Protein AF-U9T234-F1 (afdb_monomer_lite)

pLDDT: mean 83.56, std 13.13, range [38.59, 96.62]

Sequence (124 aa):
MANTILNPRDPHNAHDGKQVSLVSLSLNGKYAVTYSEDDKSIEGWIVENSEPILDHEANVYKLPKEWTYIYEIKVNDSKIVCYSSYDNIEIFQMSTEHQQIELNPPPESLVEYKINFKKEGNLV

Radius of gyration: 14.75 Å; chains: 1; bounding box: 41×29×37 Å

Foldseek 3Di:
DDPPPLPFPDPCCVLPNADWPDKEAAPVRQKMWTAHQVSQWIFIWGQDPNDTGTPSFFDIDHDDPPFRDWPDWYAYPQQWIWTAGDPDIWIAHRGNDGGTDDDVVHDPDSPDRDWDADPVRHTD

Secondary structure (DSSP, 8-state):
-------PPPGGGGGGGPPP-EEEE-TTSSEEEEEETTTTEEEEEEEETTEEEE-TTSPPEEPPTT----SEEEE-TT-EEEEE-SS-EEEEESSSS-EE---SSPPS--S-----B-TTS-B-

Organism: Rhizophagus irregularis (strain DAOM 181602 / DAOM 197198 / MUCL 43194) (NCBI:txid747089)

Structure (mmCIF, N/CA/C/O backbone):
data_AF-U9T234-F1
#
_entry.id   AF-U9T234-F1
#
loop_
_atom_site.group_PDB
_atom_site.id
_atom_site.type_symbol
_atom_site.label_atom_id
_atom_site.label_alt_id
_atom_site.label_comp_id
_atom_site.label_asym_id
_atom_site.label_entity_id
_atom_site.label_seq_id
_atom_site.pdbx_PDB_ins_code
_atom_site.Cartn_x
_atom_site.Cartn_y
_atom_site.Cartn_z
_atom_site.occupancy
_atom_site.B_iso_or_equiv
_atom_site.auth_seq_id
_atom_site.auth_comp_id
_atom_site.auth_asym_id
_atom_site.auth_atom_id
_atom_site.pdbx_PDB_model_num
ATOM 1 N N . MET A 1 1 ? -25.528 13.459 -21.967 1.00 39.25 1 MET A N 1
ATOM 2 C CA . MET A 1 1 ? -24.579 13.260 -20.854 1.00 39.25 1 MET A CA 1
ATOM 3 C C . MET A 1 1 ? -23.822 11.985 -21.169 1.00 39.25 1 MET A C 1
ATOM 5 O O . MET A 1 1 ? -24.454 10.941 -21.246 1.00 39.25 1 MET A O 1
ATOM 9 N N . ALA A 1 2 ? -22.545 12.089 -21.534 1.00 38.59 2 ALA A N 1
ATOM 10 C CA . ALA A 1 2 ? -21.731 10.923 -21.860 1.00 38.59 2 ALA A CA 1
ATOM 11 C C . ALA A 1 2 ? -21.206 10.330 -20.549 1.00 38.59 2 ALA A C 1
ATOM 13 O O . ALA A 1 2 ? -20.451 10.992 -19.843 1.00 38.59 2 ALA A O 1
ATOM 14 N N . ASN A 1 3 ? -21.643 9.115 -20.216 1.00 44.41 3 ASN A N 1
ATOM 15 C CA . ASN A 1 3 ? -21.004 8.306 -19.186 1.00 44.41 3 ASN A CA 1
ATOM 16 C C . ASN A 1 3 ? -19.678 7.822 -19.767 1.00 44.41 3 ASN A C 1
ATOM 18 O O . ASN A 1 3 ? -19.646 6.860 -20.535 1.00 44.41 3 ASN A O 1
ATOM 22 N N . THR A 1 4 ? -18.595 8.524 -19.452 1.00 43.00 4 THR A N 1
ATOM 23 C CA . THR A 1 4 ? -17.247 8.035 -19.719 1.00 43.00 4 THR A CA 1
ATOM 24 C C . THR A 1 4 ? -17.007 6.871 -18.768 1.00 43.00 4 THR A C 1
ATOM 26 O O . THR A 1 4 ? -16.685 7.073 -17.602 1.00 43.00 4 THR A O 1
ATOM 29 N N . ILE A 1 5 ? -17.235 5.647 -19.241 1.00 49.09 5 ILE A N 1
ATOM 30 C CA . ILE A 1 5 ? -16.738 4.452 -18.563 1.00 49.09 5 ILE A CA 1
ATOM 31 C C . ILE A 1 5 ? -15.214 4.559 -18.657 1.00 49.09 5 ILE A C 1
ATOM 33 O O . ILE A 1 5 ? -14.642 4.357 -19.729 1.00 49.09 5 ILE A O 1
ATOM 37 N N . LEU A 1 6 ? -14.573 4.985 -17.566 1.00 55.38 6 LEU A N 1
ATOM 38 C CA . LEU A 1 6 ? -13.130 4.866 -17.396 1.00 55.38 6 LEU A CA 1
ATOM 39 C C . LEU A 1 6 ? -12.816 3.389 -17.601 1.00 55.38 6 LEU A C 1
ATOM 41 O O . LEU A 1 6 ? -13.354 2.554 -16.881 1.00 55.38 6 LEU A O 1
ATOM 45 N N . ASN A 1 7 ? -12.047 3.066 -18.638 1.00 52.81 7 ASN A N 1
ATOM 46 C CA . ASN A 1 7 ? -11.665 1.691 -18.919 1.00 52.81 7 ASN A CA 1
ATOM 47 C C . ASN A 1 7 ? -10.914 1.180 -17.678 1.00 52.81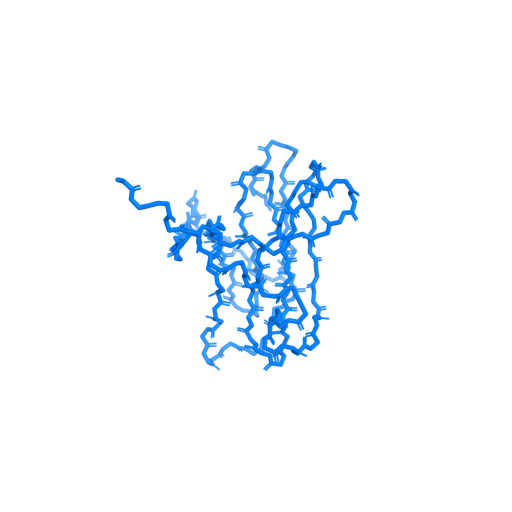 7 ASN A C 1
ATOM 49 O O . ASN A 1 7 ? -9.825 1.701 -17.412 1.00 52.81 7 ASN A O 1
ATOM 53 N N . PRO A 1 8 ? -11.493 0.268 -16.871 1.00 62.34 8 PRO A N 1
ATOM 54 C CA . PRO A 1 8 ? -10.832 -0.172 -15.657 1.00 62.34 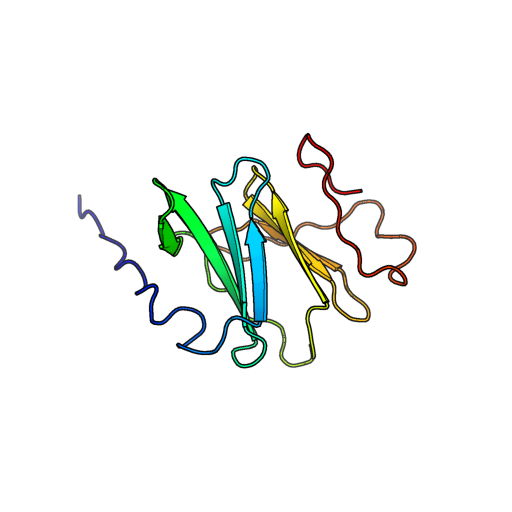8 PRO A CA 1
ATOM 55 C C . PRO A 1 8 ? -9.517 -0.816 -16.081 1.00 62.34 8 PRO A C 1
ATOM 57 O O . PRO A 1 8 ? -9.482 -1.644 -16.995 1.00 62.34 8 PRO A O 1
ATOM 60 N N . ARG A 1 9 ? -8.415 -0.358 -15.485 1.00 71.75 9 ARG A N 1
ATOM 61 C CA . ARG A 1 9 ? -7.097 -0.942 -15.729 1.00 71.75 9 ARG A CA 1
ATOM 62 C C . ARG A 1 9 ? -7.184 -2.440 -15.440 1.00 71.75 9 ARG A C 1
ATOM 64 O O . ARG A 1 9 ? -7.734 -2.829 -14.414 1.00 71.75 9 ARG A O 1
ATOM 71 N N . ASP A 1 10 ? -6.663 -3.258 -16.349 1.00 79.50 10 ASP A N 1
ATOM 72 C CA . ASP A 1 10 ? -6.634 -4.708 -16.172 1.00 79.50 10 ASP A CA 1
ATOM 73 C C . ASP A 1 10 ? -5.783 -5.053 -14.933 1.00 79.50 10 ASP A C 1
ATOM 75 O O . ASP A 1 10 ? -4.589 -4.732 -14.929 1.00 79.50 10 ASP A O 1
ATOM 79 N N . PRO A 1 11 ? -6.358 -5.700 -13.900 1.00 78.94 11 PRO A N 1
ATOM 80 C CA . PRO A 1 11 ? -5.625 -6.160 -12.722 1.00 78.94 11 PRO A CA 1
ATOM 81 C C . PRO A 1 11 ? -4.384 -6.992 -13.055 1.00 78.94 11 PRO A C 1
ATOM 83 O O . PRO A 1 11 ? -3.391 -6.927 -12.334 1.00 78.94 11 PRO A O 1
ATOM 86 N N . HIS A 1 12 ? -4.407 -7.751 -14.156 1.00 80.12 12 HIS A N 1
ATOM 87 C CA . HIS A 1 12 ? -3.272 -8.566 -14.596 1.00 80.12 12 HIS A CA 1
ATOM 88 C C . HIS A 1 12 ? -2.099 -7.738 -15.133 1.00 80.12 12 HIS A C 1
ATOM 90 O O . HIS A 1 12 ? -0.979 -8.241 -15.188 1.00 80.12 12 HIS A O 1
ATOM 96 N N . ASN A 1 13 ? -2.344 -6.477 -15.494 1.00 85.81 13 ASN A N 1
ATOM 97 C CA . ASN A 1 13 ? -1.327 -5.528 -15.943 1.00 85.81 13 ASN A CA 1
ATOM 98 C C . ASN A 1 13 ? -0.945 -4.517 -14.850 1.00 85.81 13 ASN A C 1
ATOM 100 O O . ASN A 1 13 ? -0.223 -3.559 -15.137 1.00 85.81 13 ASN A O 1
ATOM 104 N N . ALA A 1 14 ? -1.411 -4.705 -13.609 1.00 90.62 14 ALA A N 1
ATOM 105 C CA . ALA A 1 14 ? -0.927 -3.925 -12.477 1.00 90.62 14 ALA A CA 1
ATOM 106 C C . ALA A 1 14 ? 0.601 -4.017 -12.389 1.00 90.62 14 ALA A C 1
ATOM 108 O O . ALA A 1 14 ? 1.189 -5.064 -12.674 1.00 90.62 14 ALA A O 1
ATOM 109 N N . HIS A 1 15 ? 1.241 -2.906 -12.030 1.00 93.75 15 HIS A N 1
ATOM 110 C CA . HIS A 1 15 ? 2.695 -2.776 -11.997 1.00 93.75 15 HIS A CA 1
ATOM 111 C C . HIS A 1 15 ? 3.383 -3.119 -13.331 1.00 93.75 15 HIS A C 1
ATOM 113 O O . HIS A 1 15 ? 4.458 -3.711 -13.327 1.00 93.75 15 HIS A O 1
ATOM 119 N N . ASP A 1 16 ? 2.755 -2.825 -14.476 1.00 92.00 16 ASP A N 1
ATOM 120 C CA . ASP A 1 16 ? 3.256 -3.205 -15.814 1.00 92.00 16 ASP A CA 1
ATOM 121 C C . ASP A 1 16 ? 3.522 -4.724 -15.937 1.00 92.00 16 ASP A C 1
ATOM 123 O O . ASP A 1 16 ? 4.475 -5.186 -16.572 1.00 92.00 16 ASP A O 1
ATOM 127 N N . GLY A 1 17 ? 2.705 -5.519 -15.235 1.00 92.50 17 GLY A N 1
ATOM 128 C CA . GLY A 1 17 ? 2.832 -6.974 -15.151 1.00 92.50 17 GLY A CA 1
ATOM 129 C C . GLY A 1 17 ? 4.058 -7.461 -14.367 1.00 92.50 17 GLY A C 1
ATOM 130 O O . GLY A 1 17 ? 4.401 -8.644 -14.446 1.00 92.50 17 GLY A O 1
ATOM 131 N N . LYS A 1 18 ? 4.759 -6.580 -13.641 1.00 94.69 18 LYS A N 1
ATOM 132 C CA . LYS A 1 18 ? 5.899 -6.950 -12.791 1.00 94.69 18 LYS A CA 1
ATOM 133 C C . LYS A 1 18 ? 5.449 -7.557 -11.467 1.00 94.69 18 LYS A C 1
ATOM 135 O O . LYS A 1 18 ? 4.305 -7.433 -11.035 1.00 94.69 18 LYS A O 1
ATOM 140 N N . GLN A 1 19 ? 6.388 -8.231 -10.808 1.00 94.56 19 GLN A N 1
ATOM 141 C CA . GLN A 1 19 ? 6.138 -8.885 -9.532 1.00 94.56 19 GLN A CA 1
ATOM 142 C C . GLN A 1 19 ? 5.776 -7.866 -8.443 1.00 94.56 19 GLN A C 1
ATOM 144 O O . GLN A 1 19 ? 6.422 -6.826 -8.306 1.00 94.56 19 GLN A O 1
ATOM 149 N N . VAL A 1 20 ? 4.769 -8.206 -7.634 1.00 95.81 20 VAL A N 1
ATOM 150 C CA . VAL A 1 20 ? 4.457 -7.504 -6.385 1.00 95.81 20 VAL A CA 1
ATOM 151 C C . VAL A 1 20 ? 5.457 -7.930 -5.309 1.00 95.81 20 VAL A C 1
ATOM 153 O O . VAL A 1 20 ? 5.566 -9.115 -4.993 1.00 95.81 20 VAL A O 1
ATOM 156 N N . SER A 1 21 ? 6.159 -6.956 -4.737 1.00 95.94 21 SER A N 1
ATOM 157 C CA . SER A 1 21 ? 7.156 -7.138 -3.678 1.00 95.94 21 SER A CA 1
ATOM 158 C C . SER A 1 21 ? 6.559 -6.956 -2.282 1.00 95.94 21 SER A C 1
ATOM 160 O O . SER A 1 21 ? 6.955 -7.657 -1.355 1.00 95.94 21 SER A O 1
ATOM 162 N N . LEU A 1 22 ? 5.594 -6.040 -2.121 1.00 96.38 22 LEU A N 1
ATOM 163 C CA . LEU A 1 22 ? 4.910 -5.780 -0.847 1.00 96.38 22 LEU A CA 1
ATOM 164 C C . LEU A 1 22 ? 3.403 -5.615 -1.041 1.00 96.38 22 LEU A C 1
ATOM 166 O O . LEU A 1 22 ? 2.944 -5.135 -2.077 1.00 96.38 22 LEU A O 1
ATOM 170 N N . VAL A 1 23 ? 2.644 -5.953 0.002 1.00 96.50 23 VAL A N 1
ATOM 171 C CA . VAL A 1 23 ? 1.195 -5.748 0.086 1.00 96.50 23 VAL A CA 1
ATOM 172 C C . VAL A 1 23 ? 0.810 -5.281 1.489 1.00 96.50 23 VAL A C 1
ATOM 174 O O . VAL A 1 23 ? 1.367 -5.752 2.481 1.00 96.50 23 VAL A O 1
ATOM 177 N N . SER A 1 24 ? -0.169 -4.384 1.579 1.00 96.38 24 SER A N 1
ATOM 178 C CA . SER A 1 24 ? -0.835 -4.024 2.832 1.00 96.38 24 SER A CA 1
ATOM 179 C C . SER A 1 24 ? -2.338 -3.965 2.632 1.00 96.38 24 SER A C 1
ATOM 181 O O . SER A 1 24 ? -2.802 -3.428 1.633 1.00 96.38 24 SER A O 1
ATOM 183 N N . LEU A 1 25 ? -3.090 -4.443 3.623 1.00 95.25 25 LEU A N 1
ATOM 184 C CA . LEU A 1 25 ? -4.534 -4.242 3.722 1.00 95.25 25 LEU A CA 1
ATOM 185 C C . LEU A 1 25 ? -4.857 -3.190 4.784 1.00 95.25 25 LEU A C 1
ATOM 187 O O . LEU A 1 25 ? -4.122 -3.048 5.763 1.00 95.25 25 LEU A O 1
ATOM 191 N N . SER A 1 26 ? -5.965 -2.481 4.590 1.00 94.56 26 SER A N 1
ATOM 192 C CA . SER A 1 26 ? -6.563 -1.611 5.596 1.00 94.56 26 SER A CA 1
ATOM 193 C C . SER A 1 26 ? -7.203 -2.433 6.717 1.00 94.56 26 SER A C 1
ATOM 195 O O . SER A 1 26 ? -7.455 -3.632 6.570 1.00 94.56 26 SER A O 1
ATOM 197 N N . LEU A 1 27 ? -7.477 -1.802 7.860 1.00 91.88 27 LEU A N 1
ATOM 198 C CA . LEU A 1 27 ? -7.968 -2.495 9.053 1.00 91.88 27 LEU A CA 1
ATOM 199 C C . LEU A 1 27 ? -9.342 -3.140 8.824 1.00 91.88 27 LEU A C 1
ATOM 201 O O . LEU A 1 27 ? -9.592 -4.249 9.293 1.00 91.88 27 LEU A O 1
ATOM 205 N N . ASN A 1 28 ? -10.221 -2.462 8.088 1.00 92.50 28 ASN A N 1
ATOM 206 C CA . ASN A 1 28 ? -11.521 -3.002 7.688 1.00 92.50 28 ASN A CA 1
ATOM 207 C C . ASN A 1 28 ? -11.447 -3.974 6.495 1.00 92.50 28 ASN A C 1
ATOM 209 O O . ASN A 1 28 ? -12.475 -4.513 6.091 1.00 92.50 28 ASN A O 1
ATOM 213 N N . GLY A 1 29 ? -10.257 -4.171 5.919 1.00 92.88 29 GLY A N 1
ATOM 214 C CA . GLY A 1 29 ? -10.016 -5.038 4.772 1.00 92.88 29 GLY A CA 1
ATOM 215 C C . GLY A 1 29 ? -10.607 -4.545 3.452 1.00 92.88 29 GLY A C 1
ATOM 216 O O . GLY A 1 29 ? -10.578 -5.307 2.497 1.00 92.88 29 GLY A O 1
ATOM 217 N N . LYS A 1 30 ? -11.147 -3.320 3.378 1.00 95.06 30 LYS A N 1
ATOM 218 C CA . LYS A 1 30 ? -11.775 -2.752 2.172 1.00 95.06 30 LYS A CA 1
ATOM 219 C C . LYS A 1 30 ? -10.757 -2.215 1.170 1.00 95.06 30 LYS A C 1
ATOM 221 O O . LYS A 1 30 ? -11.046 -2.179 -0.022 1.00 95.06 30 LYS A O 1
ATOM 226 N N . TYR A 1 31 ? -9.597 -1.768 1.635 1.00 95.81 31 TYR A N 1
ATOM 227 C CA . TYR A 1 31 ? -8.560 -1.217 0.774 1.00 95.81 31 TYR A CA 1
ATOM 228 C C . TYR A 1 31 ? -7.290 -2.037 0.897 1.00 95.81 31 TYR A C 1
ATOM 230 O O . TYR A 1 31 ? -6.943 -2.513 1.978 1.00 95.81 31 TYR A O 1
ATOM 238 N N . ALA A 1 32 ? -6.578 -2.170 -0.211 1.00 96.25 32 ALA A N 1
ATOM 239 C CA . ALA A 1 32 ? -5.229 -2.694 -0.210 1.00 96.25 32 ALA A CA 1
ATOM 240 C C . ALA A 1 32 ? -4.327 -1.816 -1.071 1.00 96.25 32 ALA A C 1
ATOM 242 O O . ALA A 1 32 ? -4.786 -1.104 -1.961 1.00 96.25 32 ALA A O 1
ATOM 243 N N . VAL A 1 33 ? -3.034 -1.871 -0.792 1.00 96.44 33 VAL A N 1
ATOM 244 C CA . VAL A 1 33 ? -1.994 -1.275 -1.628 1.00 96.44 33 VAL A CA 1
ATOM 245 C C . VAL A 1 33 ? -0.916 -2.303 -1.883 1.00 96.44 33 VAL A C 1
ATOM 247 O O . VAL A 1 33 ? -0.581 -3.100 -1.001 1.00 96.44 33 VAL A O 1
ATOM 250 N N . THR A 1 34 ? -0.370 -2.278 -3.087 1.00 96.62 34 THR A N 1
ATOM 251 C CA . THR A 1 34 ? 0.740 -3.135 -3.498 1.00 96.62 34 THR A CA 1
ATOM 252 C C . THR A 1 34 ? 1.886 -2.285 -4.003 1.00 96.62 34 THR A C 1
ATOM 254 O O . THR A 1 34 ? 1.679 -1.190 -4.521 1.00 96.62 34 THR A O 1
ATOM 257 N N . TYR A 1 35 ? 3.101 -2.797 -3.853 1.00 96.38 35 TYR A N 1
ATOM 258 C CA . TYR A 1 35 ? 4.313 -2.197 -4.396 1.00 96.38 35 TYR A CA 1
ATOM 259 C C . TYR A 1 35 ? 5.063 -3.221 -5.239 1.00 96.38 35 TYR A C 1
ATOM 261 O O . TYR A 1 35 ? 5.212 -4.369 -4.816 1.00 96.38 35 TYR A O 1
ATOM 269 N N . SER A 1 36 ? 5.574 -2.794 -6.392 1.00 95.44 36 SER A N 1
ATOM 270 C CA . SER A 1 36 ? 6.518 -3.561 -7.204 1.00 95.44 36 SER A CA 1
ATOM 271 C C . SER A 1 36 ? 7.891 -2.907 -7.182 1.00 95.44 36 SER A C 1
ATOM 273 O O . SER A 1 36 ? 8.046 -1.744 -7.565 1.00 95.44 36 SER A O 1
ATOM 275 N N . GLU A 1 37 ? 8.903 -3.667 -6.767 1.00 94.38 37 GLU A N 1
ATOM 276 C CA . GLU A 1 37 ? 10.286 -3.196 -6.769 1.00 94.38 37 GLU A CA 1
ATOM 277 C C . GLU A 1 37 ? 10.840 -3.013 -8.185 1.00 94.38 37 GLU A C 1
ATOM 279 O O . GLU A 1 37 ? 11.569 -2.050 -8.419 1.00 94.38 37 GLU A O 1
ATOM 284 N N . ASP A 1 38 ? 10.474 -3.883 -9.125 1.00 93.44 38 ASP A N 1
ATOM 285 C CA . ASP A 1 38 ? 10.954 -3.826 -10.511 1.00 93.44 38 ASP A CA 1
ATOM 286 C C . ASP A 1 38 ? 10.324 -2.664 -11.290 1.00 93.44 38 ASP A C 1
ATOM 288 O O . ASP A 1 38 ? 11.011 -1.970 -12.039 1.00 93.44 38 ASP A O 1
ATOM 292 N N . ASP A 1 39 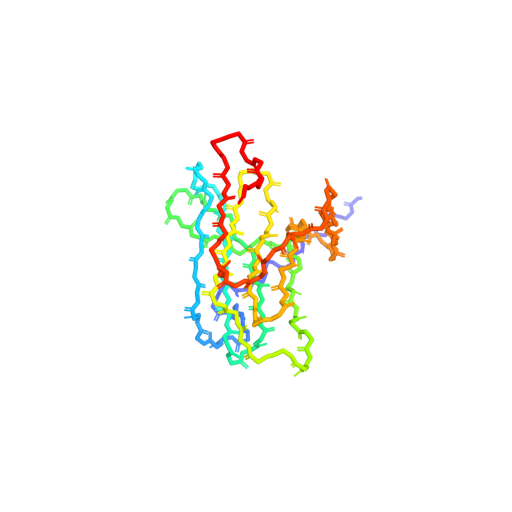? 9.020 -2.435 -11.107 1.00 93.56 39 ASP A N 1
ATOM 293 C CA . ASP A 1 39 ? 8.279 -1.365 -11.792 1.00 93.56 39 ASP A CA 1
ATOM 294 C C . ASP A 1 39 ? 8.326 -0.018 -11.042 1.00 93.56 39 ASP A C 1
ATOM 296 O O . ASP A 1 39 ? 7.871 1.016 -11.551 1.00 93.56 39 ASP A O 1
ATOM 300 N N . LYS A 1 40 ? 8.869 -0.028 -9.815 1.00 93.00 40 LYS A N 1
ATOM 301 C CA . LYS A 1 40 ? 8.944 1.119 -8.896 1.00 93.00 40 LYS A CA 1
ATOM 302 C C . LYS A 1 40 ? 7.595 1.830 -8.760 1.00 93.00 40 LYS A C 1
ATOM 304 O O . LYS A 1 40 ? 7.513 3.056 -8.836 1.00 93.00 40 LYS A O 1
ATOM 309 N N . SER A 1 41 ? 6.528 1.057 -8.588 1.00 93.81 41 SER A N 1
ATOM 310 C CA . SER A 1 41 ? 5.154 1.561 -8.571 1.00 93.81 41 SER A CA 1
ATOM 311 C C . SER A 1 41 ? 4.373 1.094 -7.354 1.00 93.81 41 SER A C 1
ATOM 313 O O . SER A 1 41 ? 4.538 -0.039 -6.900 1.00 93.81 41 SER A O 1
ATOM 315 N N . ILE A 1 42 ? 3.501 1.969 -6.857 1.00 94.94 42 ILE A N 1
ATOM 316 C CA . ILE A 1 42 ? 2.485 1.672 -5.850 1.00 94.94 42 ILE A CA 1
ATOM 317 C C . ILE A 1 42 ? 1.113 1.773 -6.513 1.00 94.94 42 ILE A C 1
ATOM 319 O O . ILE A 1 42 ? 0.814 2.769 -7.178 1.00 94.94 42 ILE A O 1
ATOM 323 N N . GLU A 1 43 ? 0.285 0.750 -6.321 1.00 95.12 43 GLU A N 1
ATOM 324 C CA . GLU A 1 43 ? -1.074 0.688 -6.863 1.00 95.12 43 GLU A CA 1
ATOM 325 C C . GLU A 1 43 ? -2.095 0.391 -5.764 1.00 95.12 43 GLU A C 1
ATOM 327 O O . GLU A 1 43 ? -1.817 -0.340 -4.809 1.00 95.12 43 GLU A O 1
ATOM 332 N N . GLY A 1 44 ? -3.266 1.014 -5.893 1.00 95.12 44 GLY A N 1
ATOM 333 C CA . GLY A 1 44 ? -4.367 0.938 -4.944 1.00 95.12 44 GLY A CA 1
ATOM 334 C C . GLY A 1 44 ? -5.453 -0.033 -5.385 1.00 95.12 44 GLY A C 1
ATOM 335 O O . GLY A 1 44 ? -5.758 -0.139 -6.570 1.00 95.12 44 GLY A O 1
ATOM 336 N N . TRP A 1 45 ? -6.066 -0.714 -4.424 1.00 95.12 45 TRP A N 1
ATOM 337 C CA . TRP A 1 45 ? -7.070 -1.745 -4.663 1.00 95.12 45 TRP A CA 1
ATOM 338 C C . TRP A 1 45 ? -8.263 -1.559 -3.736 1.00 95.12 45 TRP A C 1
ATOM 340 O O . TRP A 1 45 ? -8.113 -1.222 -2.557 1.00 95.12 45 TRP A O 1
ATOM 350 N N . ILE A 1 46 ? -9.446 -1.853 -4.259 1.00 94.69 46 ILE A N 1
ATOM 351 C CA . ILE A 1 46 ? -10.670 -2.043 -3.489 1.00 94.69 46 ILE A CA 1
ATOM 352 C C . ILE A 1 46 ? -10.885 -3.547 -3.361 1.00 94.69 46 ILE A C 1
ATOM 354 O O . ILE A 1 46 ? -10.864 -4.269 -4.351 1.00 94.69 46 ILE A O 1
ATOM 358 N N . VAL A 1 47 ? -11.083 -4.034 -2.145 1.00 93.50 47 VAL A N 1
ATOM 359 C CA . VAL A 1 47 ? -11.377 -5.441 -1.883 1.00 93.50 47 VAL A CA 1
ATOM 360 C C . VAL A 1 47 ? -12.875 -5.577 -1.656 1.00 93.50 47 VAL A C 1
ATOM 362 O O . VAL A 1 47 ? -13.416 -5.085 -0.663 1.00 93.50 47 VAL A O 1
ATOM 365 N N . GLU A 1 48 ? -13.551 -6.265 -2.569 1.00 92.19 48 GLU A N 1
ATOM 366 C CA . GLU A 1 48 ? -14.981 -6.559 -2.480 1.00 92.19 48 GLU A CA 1
ATOM 367 C C . GLU A 1 48 ? -15.190 -8.063 -2.620 1.00 92.19 48 GLU A C 1
ATOM 369 O O . GLU A 1 48 ? -14.620 -8.696 -3.498 1.00 92.19 48 GLU A O 1
ATOM 374 N N . ASN A 1 49 ? -15.993 -8.664 -1.737 1.00 89.88 49 ASN A N 1
ATOM 375 C CA . ASN A 1 49 ? -16.287 -10.106 -1.766 1.00 89.88 49 ASN A CA 1
ATOM 376 C C . ASN A 1 49 ? -15.036 -11.009 -1.819 1.00 89.88 49 ASN A C 1
ATOM 378 O O . ASN A 1 49 ? -15.050 -12.053 -2.463 1.00 89.88 49 ASN A O 1
ATOM 382 N N . SER A 1 50 ? -13.965 -10.610 -1.123 1.00 85.75 50 SER A N 1
ATOM 383 C CA . SER A 1 50 ? -12.665 -11.303 -1.120 1.00 85.75 50 SER A CA 1
ATOM 384 C C . SER A 1 50 ? -11.903 -11.276 -2.451 1.00 85.75 50 SER A C 1
ATOM 386 O O . SER A 1 50 ? -10.897 -11.972 -2.579 1.00 85.75 50 SER A O 1
ATOM 388 N N . GLU A 1 51 ? -12.317 -10.440 -3.401 1.00 88.56 51 GLU A N 1
ATOM 389 C CA . GLU A 1 51 ? -11.618 -10.218 -4.664 1.00 88.56 51 GLU A CA 1
ATOM 390 C C . GLU A 1 51 ? -10.989 -8.813 -4.687 1.00 88.56 51 GLU A C 1
ATOM 392 O O . GLU A 1 51 ? -11.672 -7.823 -4.404 1.00 88.56 51 GLU A O 1
ATOM 397 N N . PRO A 1 52 ? -9.681 -8.693 -4.990 1.00 89.44 52 PRO A N 1
ATOM 398 C CA . PRO A 1 52 ? -9.045 -7.400 -5.182 1.00 89.44 52 PRO A CA 1
ATOM 399 C C . PRO A 1 52 ? -9.393 -6.844 -6.566 1.00 89.44 52 PRO A C 1
ATOM 401 O O . PRO A 1 52 ? -9.107 -7.450 -7.598 1.00 89.44 52 PRO A O 1
ATOM 404 N N . ILE A 1 53 ? -9.974 -5.653 -6.581 1.00 91.81 53 ILE A N 1
ATOM 405 C CA . ILE A 1 53 ? -10.315 -4.883 -7.773 1.00 91.81 53 ILE A CA 1
ATOM 406 C C . ILE A 1 53 ? -9.367 -3.691 -7.817 1.00 91.81 53 ILE A C 1
ATOM 408 O O . ILE A 1 53 ? -9.274 -2.932 -6.852 1.00 91.81 53 ILE A O 1
ATOM 412 N N . LEU A 1 54 ? -8.646 -3.527 -8.924 1.00 90.12 54 LEU A N 1
ATOM 413 C CA . LEU A 1 54 ? -7.733 -2.400 -9.090 1.00 90.12 54 LEU A CA 1
ATOM 414 C C . LEU A 1 54 ? -8.533 -1.089 -9.053 1.00 90.12 54 LEU A C 1
ATOM 416 O O . LEU A 1 54 ? -9.501 -0.928 -9.803 1.00 90.12 54 LEU A O 1
ATOM 420 N N . ASP A 1 55 ? -8.169 -0.172 -8.154 1.00 86.50 55 ASP A N 1
ATOM 421 C CA . ASP A 1 55 ? -8.907 1.076 -7.960 1.00 86.50 55 ASP A CA 1
ATOM 422 C C . ASP A 1 55 ? -8.640 2.008 -9.150 1.00 86.50 55 ASP A C 1
ATOM 424 O O . ASP A 1 55 ? -7.592 2.637 -9.249 1.00 86.50 55 ASP A O 1
ATOM 428 N N . HIS A 1 56 ? -9.591 2.079 -10.081 1.00 79.75 56 HIS A N 1
ATOM 429 C CA . HIS A 1 56 ? -9.501 2.916 -11.280 1.00 79.75 56 HIS A CA 1
ATOM 430 C C . HIS A 1 56 ? -9.486 4.424 -10.982 1.00 79.75 56 HIS A C 1
ATOM 432 O O . HIS A 1 56 ? -9.093 5.204 -11.850 1.00 79.75 56 HIS A O 1
ATOM 438 N N . GLU A 1 57 ? -9.924 4.832 -9.788 1.00 79.62 57 GLU A N 1
ATOM 439 C CA . GLU A 1 57 ? -9.823 6.213 -9.320 1.00 79.62 57 GLU A CA 1
ATOM 440 C C . GLU A 1 57 ? -8.467 6.483 -8.660 1.00 79.62 57 GLU A C 1
ATOM 442 O O . GLU A 1 57 ? -8.099 7.638 -8.483 1.00 79.62 57 GLU A O 1
ATOM 447 N N . ALA A 1 58 ? -7.701 5.456 -8.290 1.00 80.38 58 ALA A N 1
ATOM 448 C CA . ALA A 1 58 ? -6.359 5.638 -7.763 1.00 80.38 58 ALA A CA 1
ATOM 449 C C . ALA A 1 58 ? -5.348 5.705 -8.912 1.00 80.38 58 ALA A C 1
ATOM 451 O O . ALA A 1 58 ? -5.243 4.797 -9.740 1.00 80.38 58 ALA A O 1
ATOM 452 N N . ASN A 1 59 ? -4.549 6.768 -8.944 1.00 81.69 59 ASN A N 1
ATOM 453 C CA . ASN A 1 59 ? -3.412 6.805 -9.850 1.00 81.69 59 ASN A CA 1
ATOM 454 C C . ASN A 1 59 ? -2.330 5.823 -9.408 1.00 81.69 59 ASN A C 1
ATOM 456 O O . ASN A 1 59 ? -2.094 5.606 -8.219 1.00 81.69 59 ASN A O 1
ATOM 460 N N . VAL A 1 60 ? -1.598 5.304 -10.392 1.00 85.62 60 VAL A N 1
ATOM 461 C CA . VAL A 1 60 ? -0.328 4.631 -10.122 1.00 85.62 60 VAL A CA 1
ATOM 462 C C . VAL A 1 60 ? 0.661 5.661 -9.640 1.00 85.62 60 VAL A C 1
ATOM 464 O O . VAL A 1 60 ? 1.005 6.596 -10.369 1.00 85.62 60 VAL A O 1
ATOM 467 N N . TYR A 1 61 ? 1.156 5.458 -8.432 1.00 89.94 61 TYR A N 1
ATOM 468 C CA . TYR A 1 61 ? 2.246 6.260 -7.932 1.00 89.94 61 TYR A CA 1
ATOM 469 C C . TYR A 1 61 ? 3.570 5.642 -8.373 1.00 89.94 61 TYR A C 1
ATOM 471 O O . TYR A 1 61 ? 3.868 4.495 -8.044 1.00 89.94 61 TYR A O 1
ATOM 479 N N . LYS A 1 62 ? 4.356 6.390 -9.149 1.00 90.88 62 LYS A N 1
ATOM 480 C CA . LYS A 1 62 ? 5.710 6.002 -9.552 1.00 90.88 62 LYS A CA 1
ATOM 481 C C . LYS A 1 62 ? 6.705 6.639 -8.601 1.00 90.88 62 LYS A C 1
ATOM 483 O O . LYS A 1 62 ? 6.718 7.860 -8.471 1.00 90.88 62 LYS A O 1
ATOM 488 N N . LEU A 1 63 ? 7.542 5.815 -7.980 1.00 88.25 63 LEU A N 1
ATOM 489 C CA . LEU A 1 63 ? 8.602 6.318 -7.121 1.00 88.25 63 LEU A CA 1
ATOM 490 C C . LEU A 1 63 ? 9.593 7.168 -7.937 1.00 88.25 63 LEU A C 1
ATOM 492 O O . LEU A 1 63 ? 9.856 6.851 -9.107 1.00 88.25 63 LEU A O 1
ATOM 496 N N . PRO A 1 64 ? 10.194 8.200 -7.324 1.00 83.31 64 PRO A N 1
ATOM 497 C CA . PRO A 1 64 ? 11.319 8.912 -7.915 1.00 83.31 64 PRO A CA 1
ATOM 498 C C . PRO A 1 64 ? 12.478 7.959 -8.250 1.00 83.31 64 PRO A C 1
ATOM 500 O O . PRO A 1 64 ? 12.718 6.973 -7.551 1.00 83.31 64 PRO A O 1
ATOM 503 N N . LYS A 1 65 ? 13.217 8.238 -9.332 1.00 74.88 65 LYS A N 1
ATOM 504 C CA . LYS A 1 65 ? 14.255 7.327 -9.866 1.00 74.88 65 LYS A CA 1
ATOM 505 C C . LYS A 1 65 ? 15.417 7.103 -8.903 1.00 74.88 65 LYS A C 1
ATOM 507 O O . LYS A 1 65 ? 16.095 6.083 -8.971 1.00 74.88 65 LYS A O 1
ATOM 512 N N . GLU A 1 66 ? 15.667 8.079 -8.051 1.00 76.69 66 GLU A N 1
ATOM 513 C CA . GLU A 1 66 ? 16.701 8.076 -7.030 1.00 76.69 66 GLU A CA 1
ATOM 514 C C . GLU A 1 66 ? 16.377 7.150 -5.845 1.00 76.69 66 GLU A C 1
ATOM 516 O O . GLU A 1 66 ? 17.255 6.896 -5.022 1.00 76.69 66 GLU A O 1
ATOM 521 N N . TRP A 1 67 ? 15.149 6.622 -5.745 1.00 75.94 67 TRP A N 1
ATOM 522 C CA . TRP A 1 67 ? 14.733 5.785 -4.619 1.00 75.94 67 TRP A CA 1
ATOM 523 C C . TRP A 1 67 ? 14.933 4.314 -4.936 1.00 75.94 67 TRP A C 1
ATOM 525 O O . TRP A 1 67 ? 14.451 3.777 -5.934 1.00 75.94 67 TRP A O 1
ATOM 535 N N . THR A 1 68 ? 15.670 3.645 -4.058 1.00 73.81 68 THR A N 1
ATOM 536 C CA . THR A 1 68 ? 16.124 2.278 -4.299 1.00 73.81 68 THR A CA 1
ATOM 537 C C . THR A 1 68 ? 15.087 1.252 -3.872 1.00 73.81 68 THR A C 1
ATOM 539 O O . THR A 1 68 ? 14.836 0.306 -4.621 1.00 73.81 68 THR A O 1
ATOM 542 N N . TYR A 1 69 ? 14.459 1.432 -2.708 1.00 85.25 69 TYR A N 1
ATOM 543 C CA . TYR A 1 69 ? 13.642 0.388 -2.095 1.00 85.25 69 TYR A CA 1
ATOM 544 C C . TYR A 1 69 ? 12.662 0.930 -1.044 1.00 85.25 69 TYR A C 1
ATOM 546 O O . TYR A 1 69 ? 12.980 1.878 -0.323 1.00 85.25 69 TYR A O 1
ATOM 554 N N . ILE A 1 70 ? 11.490 0.295 -0.941 1.00 91.12 70 ILE A N 1
ATOM 555 C CA . ILE A 1 70 ? 10.522 0.501 0.145 1.00 91.12 70 ILE A CA 1
ATOM 556 C C . ILE A 1 70 ? 10.651 -0.651 1.139 1.00 91.12 70 ILE A C 1
ATOM 558 O O . ILE A 1 70 ? 10.523 -1.808 0.749 1.00 91.12 70 ILE A O 1
ATOM 562 N N . TYR A 1 71 ? 10.851 -0.342 2.420 1.00 90.00 71 TYR A N 1
ATOM 563 C CA . TYR A 1 71 ? 10.933 -1.344 3.486 1.00 90.00 71 TYR A CA 1
ATOM 564 C C . TYR A 1 71 ? 9.563 -1.767 4.003 1.00 90.00 71 TYR A C 1
ATOM 566 O O . TYR A 1 71 ? 9.329 -2.953 4.231 1.00 90.00 71 TYR A O 1
ATOM 574 N N . GLU A 1 72 ? 8.657 -0.810 4.181 1.00 91.69 72 GLU A N 1
ATOM 575 C CA . GLU A 1 72 ? 7.295 -1.069 4.624 1.00 91.69 72 GLU A CA 1
ATOM 576 C C . GLU A 1 72 ? 6.313 -0.138 3.914 1.00 91.69 72 GLU A C 1
ATOM 578 O O . GLU A 1 72 ? 6.622 1.014 3.619 1.00 91.69 72 GLU A O 1
ATOM 583 N N . ILE A 1 73 ? 5.114 -0.653 3.657 1.00 94.44 73 ILE A N 1
ATOM 584 C CA . ILE A 1 73 ? 3.971 0.100 3.153 1.00 94.44 73 ILE A CA 1
ATOM 585 C C . ILE A 1 73 ? 2.752 -0.233 4.012 1.00 94.44 73 ILE A C 1
ATOM 587 O O . ILE A 1 73 ? 2.556 -1.386 4.405 1.00 94.44 73 ILE A O 1
ATOM 591 N N . LYS A 1 74 ? 1.928 0.771 4.304 1.00 94.94 74 LYS A N 1
ATOM 592 C CA . LYS A 1 74 ? 0.638 0.632 4.983 1.00 94.94 74 LYS A CA 1
ATOM 593 C C . LYS A 1 74 ? -0.427 1.454 4.280 1.00 94.94 74 LYS A C 1
ATOM 595 O O . LYS A 1 74 ? -0.140 2.517 3.739 1.00 94.94 74 LYS A O 1
ATOM 600 N N . VAL A 1 75 ? -1.669 0.997 4.382 1.00 95.00 75 VAL A N 1
ATOM 601 C CA . VAL A 1 75 ? -2.861 1.774 4.031 1.00 95.00 75 VAL A CA 1
ATOM 602 C C . VAL A 1 75 ? -3.867 1.707 5.174 1.00 95.00 75 VAL A C 1
ATOM 604 O O . VAL A 1 75 ? -4.003 0.664 5.813 1.00 95.00 75 VAL A O 1
ATOM 607 N N . ASN A 1 76 ? -4.560 2.808 5.456 1.00 93.62 76 ASN A N 1
ATOM 608 C CA . ASN A 1 76 ? -5.632 2.842 6.451 1.00 93.62 76 ASN A CA 1
ATOM 609 C C . ASN A 1 76 ? -7.031 2.887 5.805 1.00 93.62 76 ASN A C 1
ATOM 611 O O . ASN A 1 76 ? -7.193 2.979 4.588 1.00 93.62 76 ASN A O 1
ATOM 615 N N . ASP A 1 77 ? -8.068 2.850 6.641 1.00 93.38 77 ASP A N 1
ATOM 616 C CA . ASP A 1 77 ? -9.471 2.858 6.201 1.00 93.38 77 ASP A CA 1
ATOM 617 C C . ASP A 1 77 ? -9.912 4.192 5.567 1.00 93.38 77 ASP A C 1
ATOM 619 O O . ASP A 1 77 ? -10.963 4.260 4.930 1.00 93.38 77 ASP A O 1
ATOM 623 N N . SER A 1 78 ? -9.101 5.240 5.706 1.00 92.00 78 SER A N 1
ATOM 624 C CA . SER A 1 78 ? -9.292 6.544 5.068 1.00 92.00 78 SER A CA 1
ATOM 625 C C . SER A 1 78 ? -8.532 6.662 3.746 1.00 92.00 78 SER A C 1
ATOM 627 O O . SER A 1 78 ? -8.402 7.772 3.237 1.00 92.00 78 SER A O 1
ATOM 629 N N . LYS A 1 79 ? -8.031 5.550 3.182 1.00 92.50 79 LYS A N 1
ATOM 630 C CA . LYS A 1 79 ? -7.224 5.524 1.949 1.00 92.50 79 LYS A CA 1
ATOM 631 C C . LYS A 1 79 ? -5.899 6.314 2.062 1.00 92.50 79 LYS A C 1
ATOM 633 O O . LYS A 1 79 ? -5.327 6.693 1.045 1.00 92.50 79 LYS A O 1
ATOM 638 N N . ILE A 1 80 ? -5.389 6.555 3.272 1.00 92.88 80 ILE A N 1
ATOM 639 C CA . ILE A 1 80 ? -4.058 7.150 3.469 1.00 92.88 80 ILE A CA 1
ATOM 640 C C . ILE A 1 80 ? -3.021 6.044 3.339 1.00 92.88 80 ILE A C 1
ATOM 642 O O . ILE A 1 80 ? -3.082 5.050 4.066 1.00 92.88 80 ILE A O 1
ATOM 646 N N . VAL A 1 81 ? -2.071 6.243 2.434 1.00 93.81 81 VAL A N 1
ATOM 647 C CA . VAL A 1 81 ? -0.928 5.364 2.208 1.00 93.81 81 VAL A CA 1
ATOM 648 C C . VAL A 1 81 ? 0.281 5.977 2.885 1.00 93.81 81 VAL A C 1
ATOM 650 O O . VAL A 1 81 ? 0.519 7.173 2.757 1.00 93.81 81 VAL A O 1
ATOM 653 N N . CYS A 1 82 ? 1.035 5.159 3.604 1.00 92.19 82 CYS A N 1
ATOM 654 C CA . CYS A 1 82 ? 2.307 5.542 4.192 1.00 92.19 82 CYS A CA 1
ATOM 655 C C . CYS A 1 82 ? 3.345 4.492 3.813 1.00 92.19 82 CYS A C 1
ATOM 657 O O . CYS A 1 82 ? 3.059 3.294 3.902 1.00 92.19 82 CYS A O 1
ATOM 659 N N . TYR A 1 83 ? 4.530 4.914 3.389 1.00 91.69 83 TYR A N 1
ATOM 660 C CA . TYR A 1 83 ? 5.624 3.994 3.113 1.00 91.69 83 TYR A CA 1
ATOM 661 C C . TYR A 1 83 ? 6.967 4.547 3.581 1.00 91.69 83 TYR A C 1
ATOM 663 O O . TYR A 1 83 ? 7.174 5.760 3.629 1.00 91.69 83 TYR A O 1
ATOM 671 N N . SER A 1 84 ? 7.876 3.640 3.936 1.00 88.81 84 SER A N 1
ATOM 672 C CA . SER A 1 84 ? 9.208 3.962 4.441 1.00 88.81 84 SER A CA 1
ATOM 673 C C . SER A 1 84 ? 10.277 3.499 3.457 1.00 88.81 84 SER A C 1
ATOM 675 O O . SER A 1 84 ? 10.227 2.397 2.910 1.00 88.81 84 SER A O 1
ATOM 677 N N . SER A 1 85 ? 11.266 4.355 3.238 1.00 85.31 85 SER A N 1
ATOM 678 C CA . SER A 1 85 ? 12.533 4.037 2.579 1.00 85.31 85 SER A CA 1
ATOM 679 C C . SER A 1 85 ? 13.687 4.352 3.537 1.00 85.31 85 SER A C 1
ATOM 681 O O . SER A 1 85 ? 13.460 4.614 4.716 1.00 85.31 85 SER A O 1
ATOM 683 N N . TYR A 1 86 ? 14.929 4.299 3.053 1.00 78.06 86 TYR A N 1
ATOM 684 C CA . TYR A 1 86 ? 16.124 4.398 3.898 1.00 78.06 86 TYR A CA 1
ATOM 685 C C . TYR A 1 86 ? 16.202 5.696 4.715 1.00 78.06 86 TYR A C 1
ATOM 687 O O . TYR A 1 86 ? 16.505 5.634 5.902 1.00 78.06 86 TYR A O 1
ATOM 695 N N . ASP A 1 87 ? 15.844 6.828 4.106 1.00 77.31 87 ASP A N 1
ATOM 696 C CA . ASP A 1 87 ? 15.905 8.154 4.737 1.00 77.31 87 ASP A CA 1
ATOM 697 C C . ASP A 1 87 ? 14.583 8.927 4.618 1.00 77.31 87 ASP A C 1
ATOM 699 O O . ASP A 1 87 ? 14.555 10.136 4.841 1.00 77.31 87 ASP A O 1
ATOM 703 N N . ASN A 1 88 ? 13.478 8.276 4.236 1.00 80.19 88 ASN A N 1
ATOM 704 C CA . ASN A 1 88 ? 12.216 8.981 4.011 1.00 80.19 88 ASN A CA 1
ATOM 705 C C . ASN A 1 88 ? 11.012 8.168 4.469 1.00 80.19 88 ASN A C 1
ATOM 707 O O . ASN A 1 88 ? 10.955 6.953 4.278 1.00 80.19 88 ASN A O 1
ATOM 711 N N . ILE A 1 89 ? 10.018 8.879 4.990 1.00 85.06 89 ILE A N 1
ATOM 712 C CA . ILE A 1 89 ? 8.644 8.404 5.105 1.00 85.06 89 ILE A CA 1
ATOM 713 C C . ILE A 1 89 ? 7.808 9.301 4.205 1.00 85.06 89 ILE A C 1
ATOM 715 O O . ILE A 1 89 ? 7.833 10.522 4.359 1.00 85.06 89 ILE A O 1
ATOM 719 N N . GLU A 1 90 ? 7.069 8.699 3.284 1.00 88.44 90 GLU A N 1
ATOM 720 C CA . GLU A 1 90 ? 6.069 9.415 2.502 1.00 88.44 90 GLU A CA 1
ATOM 721 C C . GLU A 1 90 ? 4.676 8.997 2.903 1.00 88.44 90 GLU A C 1
ATOM 723 O O . GLU A 1 90 ? 4.404 7.829 3.185 1.00 88.44 90 GLU A O 1
ATOM 728 N N . ILE A 1 91 ? 3.789 9.983 2.882 1.00 90.56 91 ILE A N 1
ATOM 729 C CA . ILE A 1 91 ? 2.378 9.805 3.150 1.00 90.56 91 ILE A CA 1
ATOM 730 C C . ILE A 1 91 ? 1.625 10.511 2.046 1.00 90.56 91 ILE A C 1
ATOM 732 O O . ILE A 1 91 ? 1.917 11.663 1.726 1.00 90.56 91 ILE A O 1
ATOM 736 N N . PHE A 1 92 ? 0.647 9.833 1.471 1.00 91.94 92 PHE A N 1
ATOM 737 C CA . PHE A 1 92 ? -0.217 10.422 0.466 1.00 91.94 92 PHE A CA 1
ATOM 738 C C . PHE A 1 92 ? -1.604 9.794 0.509 1.00 91.94 92 PHE A C 1
ATOM 740 O O . PHE A 1 92 ? -1.818 8.708 1.053 1.00 91.94 92 PHE A O 1
ATOM 747 N N . GLN A 1 93 ? -2.568 10.495 -0.070 1.00 92.50 93 GLN A N 1
ATOM 748 C CA . GLN A 1 93 ? -3.915 9.978 -0.253 1.00 92.50 93 GLN A CA 1
ATOM 749 C C . GLN A 1 93 ? -3.969 9.088 -1.503 1.00 92.50 93 GLN A C 1
ATOM 751 O O . GLN A 1 93 ? -3.585 9.519 -2.586 1.00 92.50 93 GLN A O 1
ATOM 756 N N . MET A 1 94 ? -4.499 7.869 -1.384 1.00 91.31 94 MET A N 1
ATOM 757 C CA . MET A 1 94 ? -4.842 7.035 -2.541 1.00 91.31 94 MET A CA 1
ATOM 758 C C . MET A 1 94 ? -6.051 7.651 -3.260 1.00 91.31 94 MET A C 1
ATOM 760 O O . MET A 1 94 ? -7.198 7.490 -2.829 1.00 91.31 94 MET A O 1
ATOM 764 N N . SER A 1 95 ? -5.776 8.405 -4.324 1.00 88.38 95 SER A N 1
ATOM 765 C CA . SER A 1 95 ? -6.754 9.143 -5.131 1.00 88.38 95 SER A CA 1
ATOM 766 C C . SER A 1 95 ? -6.254 9.351 -6.572 1.00 88.38 95 SER A C 1
ATOM 768 O O . SER A 1 95 ? -5.191 8.855 -6.960 1.00 88.38 95 SER A O 1
ATOM 770 N N . THR A 1 96 ? -7.023 10.092 -7.376 1.00 82.06 96 THR A N 1
ATOM 771 C CA . THR A 1 96 ? -6.725 10.401 -8.787 1.00 82.06 96 THR A CA 1
ATOM 772 C C . THR A 1 96 ? -5.555 11.361 -8.964 1.00 82.06 96 THR A C 1
ATOM 774 O O . THR A 1 96 ? -5.169 11.651 -10.090 1.00 82.06 96 THR A O 1
ATOM 777 N N . GLU A 1 97 ? -5.020 11.926 -7.888 1.00 81.81 97 GLU A N 1
ATOM 778 C CA . GLU A 1 97 ? -3.883 12.838 -7.911 1.00 81.81 97 GLU A CA 1
ATOM 779 C C . GLU A 1 97 ? -2.924 12.440 -6.796 1.00 81.81 97 GLU A C 1
ATOM 781 O O . GLU A 1 97 ? -3.339 11.965 -5.742 1.00 81.81 97 GLU A O 1
ATOM 786 N N . HIS A 1 98 ? -1.623 12.630 -7.011 1.00 80.44 98 HIS A N 1
ATOM 787 C CA . HIS A 1 98 ? -0.674 12.424 -5.929 1.00 80.44 98 HIS A CA 1
ATOM 788 C C . HIS A 1 98 ? -0.792 13.583 -4.933 1.00 80.44 98 HIS A C 1
ATOM 790 O O . HIS A 1 98 ? -0.211 14.650 -5.126 1.00 80.44 98 HIS A O 1
ATOM 796 N N . GLN A 1 99 ? -1.582 13.375 -3.882 1.00 85.44 99 GLN A N 1
ATOM 797 C CA . GLN A 1 99 ? -1.768 14.338 -2.805 1.00 85.44 99 GLN A CA 1
ATOM 798 C C . GLN A 1 99 ? -0.920 13.929 -1.601 1.00 85.44 99 GLN A C 1
ATOM 800 O O . GLN A 1 99 ? -1.364 13.150 -0.754 1.00 85.44 99 GLN A O 1
ATOM 805 N N . GLN A 1 100 ? 0.303 14.455 -1.545 1.00 88.69 100 GLN A N 1
ATOM 806 C CA . GLN A 1 100 ? 1.208 14.259 -0.418 1.00 88.69 100 GLN A CA 1
ATOM 807 C C . GLN A 1 100 ? 0.643 14.901 0.859 1.00 88.69 100 GLN A C 1
ATOM 809 O O . GLN A 1 100 ? 0.027 15.969 0.826 1.00 88.69 100 GLN A O 1
ATOM 814 N N . ILE A 1 101 ? 0.855 14.234 1.990 1.00 87.62 101 ILE A N 1
ATOM 815 C CA . ILE A 1 101 ? 0.455 14.671 3.325 1.00 87.62 101 ILE A CA 1
ATOM 816 C C . ILE A 1 101 ? 1.728 14.856 4.148 1.00 87.62 101 ILE A C 1
ATOM 818 O O . ILE A 1 101 ? 2.481 13.910 4.369 1.00 87.62 101 ILE A O 1
ATOM 822 N N . GLU A 1 102 ? 1.967 16.077 4.618 1.00 84.00 102 GLU A N 1
ATOM 823 C CA . GLU A 1 102 ? 3.095 16.370 5.500 1.00 84.00 102 GLU A CA 1
ATOM 824 C C . GLU A 1 102 ? 2.747 16.056 6.958 1.00 84.00 102 GLU A C 1
ATOM 826 O O . GLU A 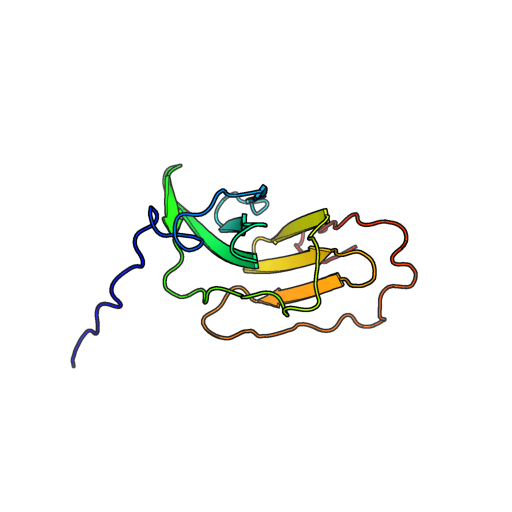1 102 ? 1.670 16.401 7.455 1.00 84.00 102 GLU A O 1
ATOM 831 N N . LEU A 1 103 ? 3.684 15.420 7.663 1.00 75.62 103 LEU A N 1
ATOM 832 C CA . LEU A 1 103 ? 3.591 15.245 9.107 1.00 75.62 103 LEU A CA 1
ATOM 833 C C . LEU A 1 103 ? 3.951 16.545 9.822 1.00 75.62 103 LEU A C 1
ATOM 835 O O . LEU A 1 103 ? 4.930 17.209 9.486 1.00 75.62 103 LEU A O 1
ATOM 839 N N . ASN A 1 104 ? 3.180 16.874 10.855 1.00 76.62 104 ASN A N 1
ATOM 840 C CA . ASN A 1 104 ? 3.465 17.994 11.736 1.00 76.62 104 ASN A CA 1
ATOM 841 C C . ASN A 1 104 ? 3.328 17.549 13.206 1.00 76.62 104 ASN A C 1
ATOM 843 O O . ASN A 1 104 ? 2.198 17.343 13.661 1.00 76.62 104 ASN A O 1
ATOM 847 N N . PRO A 1 105 ? 4.438 17.401 13.955 1.00 74.69 105 PRO A N 1
ATOM 848 C CA . PRO A 1 105 ? 5.826 17.655 13.546 1.00 74.69 105 PRO A CA 1
ATOM 849 C C . PRO A 1 105 ? 6.376 16.574 12.590 1.00 74.69 105 PRO A C 1
ATOM 851 O O . PRO A 1 105 ? 5.811 15.481 12.518 1.00 74.69 105 PRO A O 1
ATOM 854 N N . PRO A 1 106 ? 7.477 16.849 11.865 1.00 73.25 106 PRO A N 1
ATOM 855 C CA . PRO A 1 106 ? 8.187 15.816 11.117 1.00 73.25 106 PRO A CA 1
ATOM 856 C C . PRO A 1 106 ? 8.718 14.719 12.063 1.00 73.25 106 PRO A C 1
ATOM 858 O O . PRO A 1 106 ? 8.968 14.995 13.240 1.00 73.25 106 PRO A O 1
ATOM 861 N N . PRO A 1 107 ? 8.895 13.479 11.577 1.00 70.00 107 PRO A N 1
ATOM 862 C CA . PRO A 1 107 ? 9.312 12.354 12.411 1.00 70.00 107 PRO A CA 1
ATOM 863 C C . PRO A 1 107 ? 10.706 12.583 13.019 1.00 70.00 107 PRO A C 1
ATOM 865 O O . PRO A 1 107 ? 11.649 12.942 12.317 1.00 70.00 107 PRO A O 1
ATOM 868 N N . GLU A 1 108 ? 10.837 12.363 14.334 1.00 66.94 108 GLU A N 1
ATOM 869 C CA . GLU A 1 108 ? 12.063 12.652 15.104 1.00 66.94 108 GLU A CA 1
ATOM 870 C C . GLU A 1 108 ? 13.228 11.689 14.800 1.00 66.94 108 GLU A C 1
ATOM 872 O O . GLU A 1 108 ? 14.388 12.025 15.041 1.00 66.94 108 GLU A O 1
ATOM 877 N N . SER A 1 109 ? 12.945 10.491 14.279 1.00 64.31 109 SER A N 1
ATOM 878 C CA . SER A 1 109 ? 13.945 9.466 13.970 1.00 64.31 109 SER A CA 1
ATOM 879 C C . SER A 1 109 ? 13.431 8.515 12.892 1.00 64.31 109 SER A C 1
ATOM 881 O O . SER A 1 109 ? 12.392 7.885 13.060 1.00 64.31 109 SER A O 1
ATOM 883 N N . LEU A 1 110 ? 14.186 8.376 11.801 1.00 62.47 110 LEU A N 1
ATOM 884 C CA . LEU A 1 110 ? 13.906 7.431 10.711 1.00 62.47 110 LEU A CA 1
ATOM 885 C C . LEU A 1 110 ? 14.608 6.075 10.910 1.00 62.47 110 LEU A C 1
ATOM 887 O O . LEU A 1 110 ? 14.624 5.239 10.013 1.00 62.47 110 LEU A O 1
ATOM 891 N N . VAL A 1 111 ? 15.209 5.854 12.086 1.00 56.41 111 VAL A N 1
ATOM 892 C CA . VAL A 1 111 ? 16.005 4.649 12.386 1.00 56.41 111 VAL A CA 1
ATOM 893 C C . VAL A 1 111 ? 15.117 3.405 12.533 1.00 56.41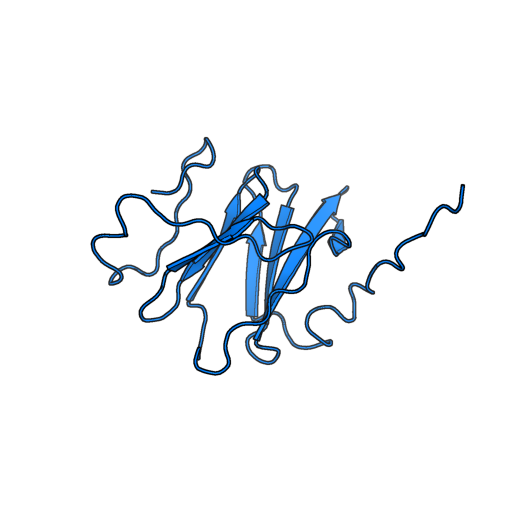 111 VAL A C 1
ATOM 895 O O . VAL A 1 111 ? 15.583 2.281 12.350 1.00 56.41 111 VAL A O 1
ATOM 898 N N . GLU A 1 112 ? 13.825 3.589 12.817 1.00 60.78 112 GLU A N 1
ATOM 899 C CA . GLU A 1 112 ? 12.839 2.513 12.797 1.00 60.78 112 GLU A CA 1
ATOM 900 C C . GLU A 1 112 ? 11.923 2.663 11.580 1.00 60.78 112 GLU A C 1
ATOM 902 O O . GLU A 1 112 ? 11.027 3.497 11.551 1.00 60.78 112 GLU A O 1
ATOM 907 N N . TYR A 1 113 ? 12.113 1.797 10.582 1.00 68.56 113 TYR A N 1
ATOM 908 C CA . TYR A 1 113 ? 11.320 1.747 9.344 1.00 68.56 113 TYR A CA 1
ATOM 909 C C . TYR A 1 113 ? 9.860 1.309 9.539 1.00 68.56 113 TYR A C 1
ATOM 911 O O . TYR A 1 113 ? 9.191 0.983 8.557 1.00 68.56 113 TYR A O 1
ATOM 919 N N . LYS A 1 114 ? 9.391 1.243 10.791 1.00 76.94 114 LYS A N 1
ATOM 920 C CA . LYS A 1 114 ? 8.091 0.688 11.146 1.00 76.94 114 LYS A CA 1
ATOM 921 C C . LYS A 1 114 ? 7.003 1.743 11.065 1.00 76.94 114 LYS A C 1
ATOM 923 O O . LYS A 1 114 ? 7.046 2.743 11.772 1.00 76.94 114 LYS A O 1
ATOM 928 N N . ILE A 1 115 ? 5.985 1.463 10.270 1.00 81.44 115 ILE A N 1
ATOM 929 C CA . ILE A 1 115 ? 4.821 2.323 10.083 1.00 81.44 115 ILE A CA 1
ATOM 930 C C . ILE A 1 115 ? 3.640 1.721 10.830 1.00 81.44 115 ILE A C 1
ATOM 932 O O . ILE A 1 115 ? 3.209 0.602 10.541 1.00 81.44 115 ILE A O 1
ATOM 936 N N . ASN A 1 116 ? 3.070 2.488 11.759 1.00 80.81 116 ASN A N 1
ATOM 937 C CA . ASN A 1 116 ? 1.908 2.061 12.527 1.00 80.81 116 ASN A CA 1
ATOM 938 C C . ASN A 1 116 ? 0.774 3.080 12.428 1.00 80.81 116 ASN A C 1
ATOM 940 O O . ASN A 1 116 ? 0.971 4.280 12.588 1.00 80.81 116 ASN A O 1
ATOM 944 N N . PHE A 1 117 ? -0.442 2.579 12.228 1.00 78.81 117 PHE A N 1
ATOM 945 C CA . PHE A 1 117 ? -1.661 3.353 12.421 1.00 78.81 117 PHE A CA 1
ATOM 946 C C . PHE A 1 117 ? -2.323 2.936 13.740 1.00 78.81 117 PHE A C 1
ATOM 948 O O . PHE A 1 117 ? -2.404 1.748 14.060 1.00 78.81 117 PHE A O 1
ATOM 955 N N . LYS A 1 118 ? -2.842 3.905 14.501 1.00 77.38 118 LYS A N 1
ATOM 956 C CA . LYS A 1 118 ? -3.817 3.658 15.568 1.00 77.38 118 LYS A CA 1
ATOM 957 C C . LYS A 1 118 ? -5.072 3.041 14.972 1.00 77.38 118 LYS A C 1
ATOM 959 O O . LYS A 1 118 ? -5.353 3.172 13.781 1.00 77.38 118 LYS A O 1
ATOM 964 N N . LYS A 1 119 ? -5.892 2.453 15.840 1.00 70.81 119 LYS A N 1
ATOM 965 C CA . LYS A 1 119 ? -7.200 1.912 15.465 1.00 70.81 119 LYS A CA 1
ATOM 966 C C . LYS A 1 119 ? -8.094 2.955 14.781 1.00 70.81 119 LYS A C 1
ATOM 968 O O . LYS A 1 119 ? -8.874 2.604 13.907 1.00 70.81 119 LYS A O 1
ATOM 973 N N . GLU A 1 120 ? -7.959 4.227 15.148 1.00 77.38 120 GLU A N 1
ATOM 974 C CA . GLU A 1 120 ? -8.708 5.342 14.558 1.00 77.38 120 GLU A CA 1
ATOM 975 C C . GLU A 1 120 ? -8.106 5.841 13.228 1.00 77.38 120 GLU A C 1
ATOM 977 O O . GLU A 1 120 ? -8.567 6.838 12.684 1.00 77.38 120 GLU A O 1
ATOM 982 N N 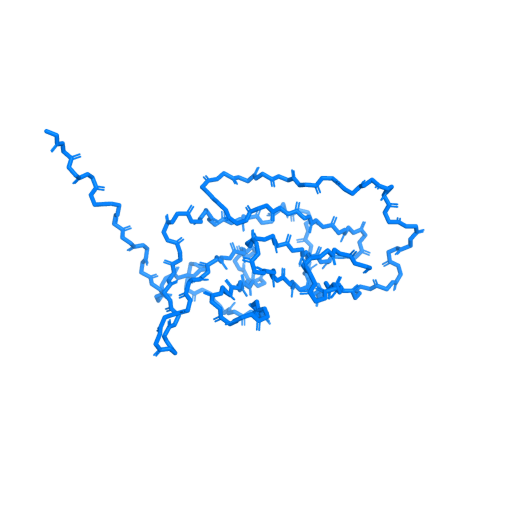. GLY A 1 121 ? -7.062 5.182 12.711 1.00 69.38 121 GLY A N 1
ATOM 983 C CA . GLY A 1 121 ? -6.411 5.510 11.440 1.00 69.38 121 GLY A CA 1
ATOM 984 C C . GLY A 1 121 ? -5.323 6.584 11.523 1.00 69.38 121 GLY A C 1
ATOM 985 O O . GLY A 1 121 ? -4.715 6.894 10.502 1.00 69.38 121 GLY A O 1
ATOM 986 N N . ASN A 1 122 ? -5.046 7.133 12.709 1.00 75.50 122 ASN A N 1
ATOM 987 C CA . ASN A 1 122 ? -3.982 8.124 12.920 1.00 75.50 122 ASN A CA 1
ATOM 988 C C . ASN A 1 122 ? -2.598 7.462 12.918 1.00 75.50 122 ASN A C 1
ATOM 990 O O . ASN A 1 122 ? -2.442 6.421 13.545 1.00 75.50 122 ASN A O 1
ATOM 994 N N . LEU A 1 123 ? -1.593 8.057 12.277 1.00 72.38 123 LEU A N 1
ATOM 995 C CA . LEU A 1 123 ? -0.213 7.550 12.309 1.00 72.38 123 LEU A CA 1
ATOM 996 C C . LEU A 1 123 ? 0.410 7.682 13.722 1.00 72.38 123 LEU A C 1
ATOM 998 O O . LEU A 1 123 ? 0.048 8.610 14.455 1.00 72.38 123 LEU A O 1
ATOM 1002 N N . VAL A 1 124 ? 1.306 6.761 14.113 1.00 68.25 124 VAL A N 1
ATOM 1003 C CA . VAL A 1 124 ? 2.064 6.755 15.390 1.00 68.25 124 VAL A CA 1
ATOM 1004 C C . VAL A 1 124 ? 3.533 6.478 15.157 1.00 68.25 124 VAL A C 1
ATOM 1006 O O . VAL A 1 124 ? 3.811 5.545 14.370 1.00 68.25 124 VAL A O 1
#